Protein AF-A0A948WPH3-F1 (afdb_monomer_lite)

pLDDT: mean 86.71, std 11.61, range [56.81, 98.38]

Radius of gyration: 21.47 Å; chains: 1; bounding box: 38×30×65 Å

Structure (mmCIF, N/CA/C/O backbone):
data_AF-A0A948WPH3-F1
#
_entry.id   AF-A0A948WPH3-F1
#
loop_
_atom_site.group_PDB
_atom_site.id
_atom_site.type_symbol
_atom_site.label_atom_id
_atom_site.label_alt_id
_atom_site.label_comp_id
_atom_site.label_asym_id
_atom_site.label_entity_id
_atom_site.label_seq_id
_atom_site.pdbx_PDB_ins_code
_atom_site.Cartn_x
_atom_site.Cartn_y
_atom_site.Cartn_z
_atom_site.occupancy
_atom_site.B_iso_or_equiv
_atom_site.auth_seq_id
_atom_site.auth_comp_id
_atom_site.auth_asym_id
_atom_site.auth_atom_id
_atom_site.pdbx_PDB_model_num
ATOM 1 N N . MET A 1 1 ? 2.339 16.985 51.280 1.00 56.81 1 MET A N 1
ATOM 2 C CA . MET A 1 1 ? 2.713 16.178 50.089 1.00 56.81 1 MET A CA 1
ATOM 3 C C . MET A 1 1 ? 1.559 15.364 49.471 1.00 56.81 1 MET A C 1
ATOM 5 O O . MET A 1 1 ? 1.742 14.827 48.387 1.00 56.81 1 MET A O 1
ATOM 9 N N . HIS A 1 2 ? 0.372 15.291 50.097 1.00 58.31 2 HIS A N 1
ATOM 10 C CA . HIS A 1 2 ? -0.784 14.528 49.584 1.00 58.31 2 HIS A CA 1
ATOM 11 C C . HIS A 1 2 ? -1.659 15.302 48.577 1.00 58.31 2 HIS A C 1
ATOM 13 O O . HIS A 1 2 ? -2.203 14.699 47.660 1.00 58.31 2 HIS A O 1
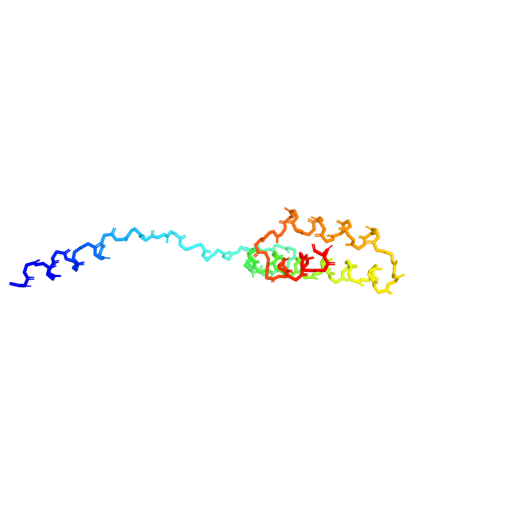ATOM 19 N N . PHE A 1 3 ? -1.710 16.637 48.671 1.00 60.50 3 PHE A N 1
ATOM 20 C CA . PHE A 1 3 ? -2.510 17.488 47.775 1.00 60.50 3 PHE A CA 1
ATOM 21 C C . PHE A 1 3 ? -2.063 17.417 46.303 1.00 60.50 3 PHE A C 1
ATOM 23 O O . PHE A 1 3 ? -2.887 17.305 45.405 1.00 60.50 3 PHE A O 1
ATOM 30 N N . LYS A 1 4 ? -0.744 17.372 46.049 1.00 66.25 4 LYS A N 1
ATOM 31 C CA . LYS A 1 4 ? -0.182 17.220 44.693 1.00 66.25 4 LYS A CA 1
ATOM 32 C C . LYS A 1 4 ? -0.520 15.861 44.062 1.00 66.25 4 LYS A C 1
ATOM 34 O O . LYS A 1 4 ? -0.711 15.784 42.856 1.00 66.25 4 LYS A O 1
ATOM 39 N N . LYS A 1 5 ? -0.622 14.805 44.881 1.00 68.50 5 LYS A N 1
ATOM 40 C CA . LYS A 1 5 ? -1.004 13.455 44.434 1.00 68.50 5 LYS A CA 1
ATOM 41 C C . LYS A 1 5 ? -2.496 13.381 44.099 1.00 68.50 5 LYS A C 1
ATOM 43 O O . LYS A 1 5 ? -2.852 12.787 43.092 1.00 68.50 5 LYS A O 1
ATOM 48 N N . GLY A 1 6 ? -3.342 14.038 44.898 1.00 75.31 6 GLY A N 1
ATOM 49 C CA . GLY A 1 6 ? -4.775 14.171 44.614 1.00 75.31 6 GLY A CA 1
ATOM 50 C C . GLY A 1 6 ? -5.055 14.985 43.348 1.00 75.31 6 GLY A C 1
ATOM 51 O O . GLY A 1 6 ? -5.866 14.573 42.528 1.00 75.31 6 GLY A O 1
ATOM 52 N N . LEU A 1 7 ? -4.321 16.085 43.141 1.00 78.31 7 LEU A N 1
ATOM 53 C CA . LEU A 1 7 ? -4.425 16.894 41.924 1.00 78.31 7 LEU A CA 1
ATOM 54 C C . LEU A 1 7 ? -3.979 16.116 40.677 1.00 78.31 7 LEU A C 1
ATOM 56 O O . LEU A 1 7 ? -4.664 16.158 39.663 1.00 78.31 7 LEU A O 1
ATOM 60 N N . ALA A 1 8 ? -2.875 15.367 40.762 1.00 80.50 8 ALA A N 1
ATOM 61 C CA . ALA A 1 8 ? -2.417 14.505 39.672 1.00 80.50 8 ALA A CA 1
ATOM 62 C C . ALA A 1 8 ? -3.429 13.392 39.346 1.00 80.50 8 ALA A C 1
ATOM 64 O O . ALA A 1 8 ? -3.652 13.095 38.176 1.00 80.50 8 ALA A O 1
ATOM 65 N N . PHE A 1 9 ? -4.079 12.820 40.365 1.00 81.31 9 PHE A N 1
ATOM 66 C CA . PHE A 1 9 ? -5.135 11.822 40.189 1.00 81.31 9 PHE A CA 1
ATOM 67 C C . PHE A 1 9 ? -6.371 12.405 39.486 1.00 81.31 9 PHE A C 1
ATOM 69 O O . PHE A 1 9 ? -6.895 11.797 38.558 1.00 81.31 9 PHE A O 1
ATOM 76 N N . PHE A 1 10 ? -6.790 13.617 39.864 1.00 80.25 10 PHE A N 1
ATOM 77 C CA . PHE A 1 10 ? -7.899 14.320 39.209 1.00 80.25 10 PHE A CA 1
ATOM 78 C C . PHE A 1 10 ? -7.581 14.708 37.758 1.00 80.25 10 PHE A C 1
ATOM 80 O O . PHE A 1 10 ? -8.442 14.599 36.889 1.00 80.25 10 PHE A O 1
ATOM 87 N N . LEU A 1 11 ? -6.337 15.107 37.477 1.00 82.06 11 LEU A N 1
ATOM 88 C CA . LEU A 1 11 ? -5.867 15.404 36.119 1.00 82.06 11 LEU A CA 1
ATOM 89 C C . LEU A 1 11 ? -5.879 14.158 35.222 1.00 82.06 11 LEU A C 1
ATOM 91 O O . LEU A 1 11 ? -6.305 14.238 34.073 1.00 82.06 11 LEU A O 1
ATOM 95 N N . LEU A 1 12 ? -5.499 12.995 35.758 1.00 80.88 12 LEU A N 1
ATOM 96 C CA . LEU A 1 12 ? -5.548 11.712 35.047 1.00 80.88 12 LEU A CA 1
ATOM 97 C C . LEU A 1 12 ? -6.978 11.259 34.706 1.00 80.88 12 LEU A C 1
ATOM 99 O O . LEU A 1 12 ? -7.185 10.617 33.684 1.00 80.88 12 LEU A O 1
ATOM 103 N N . LEU A 1 13 ? -7.972 11.620 35.518 1.00 81.06 13 LEU A N 1
ATOM 104 C CA . LEU A 1 13 ? -9.385 11.307 35.266 1.00 81.06 13 LEU A CA 1
ATOM 105 C C . LEU A 1 13 ? -10.052 12.233 34.236 1.00 81.06 13 LEU A C 1
ATOM 107 O O . LEU A 1 13 ? -11.129 11.913 33.745 1.00 81.06 13 LEU A O 1
ATOM 111 N N . SER A 1 14 ? -9.424 13.362 33.897 1.00 81.44 14 SER A N 1
ATO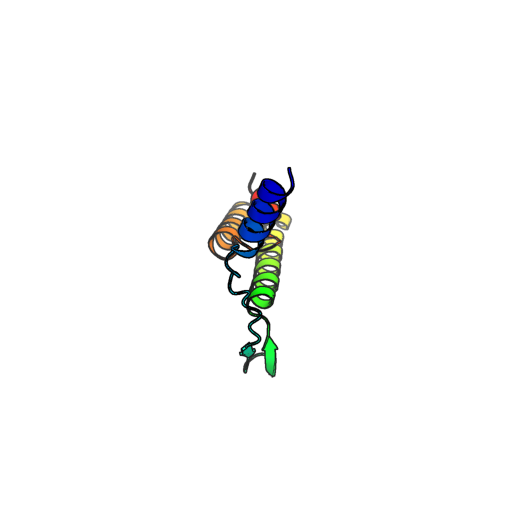M 112 C CA . SER A 1 14 ? -9.948 14.326 32.916 1.00 81.44 14 SER A CA 1
ATOM 113 C C . SER A 1 14 ? -9.598 14.009 31.455 1.00 81.44 14 SER A C 1
ATOM 115 O O . SER A 1 14 ? -9.944 14.785 30.565 1.00 81.44 14 SER A O 1
ATOM 117 N N . LEU A 1 15 ? -8.930 12.880 3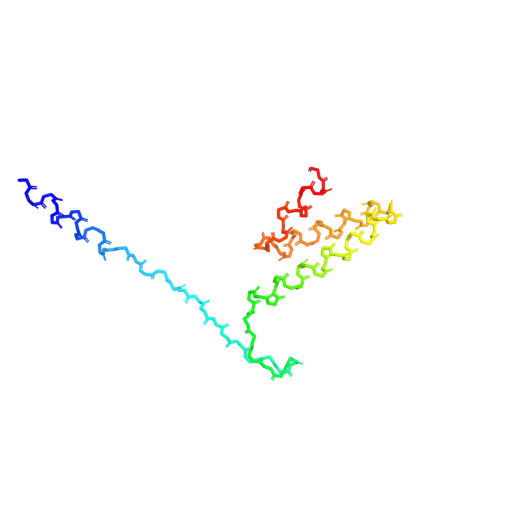1.187 1.00 82.94 15 LEU A N 1
ATOM 118 C CA . LEU A 1 15 ? -8.643 12.434 29.823 1.00 82.94 15 LEU A CA 1
ATOM 119 C C . LEU A 1 15 ? -9.963 12.141 29.083 1.00 82.94 15 LEU A C 1
ATOM 121 O O . LEU A 1 15 ? -10.731 11.286 29.528 1.00 82.94 15 LEU A O 1
ATOM 125 N N . PRO A 1 16 ? -10.254 12.831 27.965 1.00 77.38 16 PRO A N 1
ATOM 126 C CA . PRO A 1 16 ? -11.468 12.583 27.205 1.00 77.38 16 PRO A CA 1
ATOM 127 C C . PRO A 1 16 ? -11.439 11.162 26.635 1.00 77.38 16 PRO A C 1
ATOM 129 O O . PRO A 1 16 ? -10.463 10.752 26.005 1.00 77.38 16 PRO A O 1
ATOM 132 N N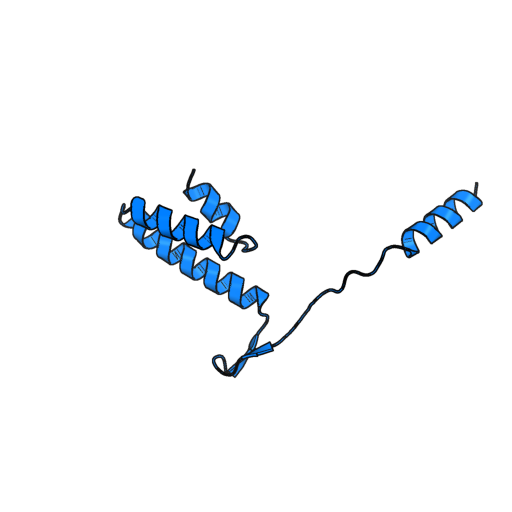 . ALA A 1 17 ? -12.522 10.412 26.844 1.00 73.50 17 ALA A N 1
ATOM 133 C CA . ALA A 1 17 ? -12.712 9.125 26.194 1.00 73.50 17 ALA A CA 1
ATOM 134 C C . ALA A 1 17 ? -12.859 9.358 24.683 1.00 73.50 17 ALA A C 1
ATOM 136 O O . ALA A 1 17 ? -13.840 9.952 24.232 1.00 73.50 17 ALA A O 1
ATOM 137 N N . ALA A 1 18 ? -11.870 8.925 23.901 1.00 73.50 18 ALA A N 1
ATOM 138 C CA . ALA A 1 18 ? -11.992 8.915 22.451 1.00 73.50 18 ALA A CA 1
ATOM 139 C C . ALA A 1 18 ? -13.087 7.909 22.051 1.00 73.50 18 ALA A C 1
ATOM 141 O O . ALA A 1 18 ? -13.135 6.815 22.623 1.00 73.50 18 ALA A O 1
ATOM 142 N N . PRO A 1 19 ? -13.966 8.235 21.087 1.00 65.88 19 PRO A N 1
ATOM 143 C CA . PRO A 1 19 ? -14.916 7.262 20.571 1.00 65.88 19 PRO A CA 1
ATOM 144 C C . PRO A 1 19 ? -14.140 6.121 19.900 1.00 65.88 19 PRO A C 1
ATOM 146 O O . PRO A 1 19 ? -13.549 6.314 18.840 1.00 65.88 19 PRO A O 1
ATOM 149 N N . SER A 1 20 ? -14.126 4.932 20.510 1.00 65.06 20 SER A N 1
ATOM 150 C CA . SER A 1 20 ? -13.651 3.726 19.830 1.00 65.06 20 SER A CA 1
ATOM 151 C C . SER A 1 20 ? -14.787 3.189 18.965 1.00 65.06 20 SER A C 1
ATOM 153 O O . SER A 1 20 ? -15.820 2.760 19.483 1.00 65.06 20 SER A O 1
ATOM 155 N N . GLN A 1 21 ? -14.612 3.237 17.650 1.00 64.31 21 GLN A N 1
ATOM 156 C CA . GLN A 1 21 ? -15.588 2.730 16.694 1.00 64.31 21 GLN A CA 1
ATOM 157 C C . GLN A 1 21 ? -15.311 1.242 16.459 1.00 64.31 21 GLN A C 1
ATOM 159 O O . GLN A 1 21 ? -14.512 0.881 15.609 1.00 64.31 21 GLN A O 1
ATOM 164 N N . ALA A 1 22 ? -15.956 0.366 17.228 1.00 63.78 22 ALA A N 1
ATOM 165 C CA . ALA A 1 22 ? -16.086 -1.040 16.854 1.00 63.78 22 ALA A CA 1
ATOM 166 C C . ALA A 1 22 ? -17.424 -1.190 16.123 1.00 63.78 22 ALA A C 1
ATOM 168 O O . ALA A 1 22 ? -18.445 -1.478 16.749 1.00 63.78 22 ALA A O 1
ATOM 169 N N . TYR A 1 23 ? -17.451 -0.893 14.821 1.00 72.12 23 TYR A N 1
ATOM 170 C CA . TYR A 1 23 ? -18.696 -0.914 14.053 1.00 72.12 23 TYR A CA 1
ATOM 171 C C . TYR A 1 23 ? -18.774 -2.173 13.185 1.00 72.12 23 TYR A C 1
ATOM 173 O O . TYR A 1 23 ? -18.051 -2.316 12.206 1.00 72.12 23 TYR A O 1
ATOM 181 N N . TRP A 1 24 ? -19.666 -3.093 13.553 1.00 81.69 24 TRP A N 1
ATOM 182 C CA . TRP A 1 24 ? -20.042 -4.234 12.721 1.00 81.69 24 TRP A CA 1
ATOM 183 C C . TRP A 1 24 ? -21.127 -3.797 11.731 1.00 81.69 24 TRP A C 1
ATOM 185 O O . TRP A 1 24 ? -22.222 -3.411 12.142 1.00 81.69 24 TRP A O 1
ATOM 195 N N . VAL A 1 25 ? -20.844 -3.876 10.429 1.00 82.19 25 VAL A N 1
ATOM 196 C CA . VAL A 1 25 ? -21.783 -3.505 9.353 1.00 82.19 25 VAL A CA 1
ATOM 197 C C . VAL A 1 25 ? -22.355 -4.764 8.721 1.00 82.19 25 VAL A C 1
ATOM 199 O O . VAL A 1 25 ? -21.603 -5.669 8.372 1.00 82.19 25 VAL A O 1
ATOM 202 N N . TRP A 1 26 ? -23.673 -4.836 8.530 1.00 86.81 26 TRP A N 1
ATOM 203 C CA . TRP A 1 26 ? -24.271 -5.903 7.725 1.00 86.81 26 TRP A CA 1
ATOM 204 C C . TRP A 1 26 ? -23.867 -5.742 6.252 1.00 86.81 26 TRP A C 1
ATOM 206 O O . TRP A 1 26 ? -24.250 -4.758 5.619 1.00 86.81 26 TRP A O 1
ATOM 216 N N . SER A 1 27 ? -23.118 -6.705 5.704 1.00 83.44 27 SER A N 1
ATOM 217 C CA . SER A 1 27 ? -22.804 -6.760 4.273 1.00 83.44 27 SER A CA 1
ATOM 218 C C . SER A 1 27 ? -23.766 -7.721 3.564 1.00 83.44 27 SER A C 1
ATOM 220 O O . SER A 1 27 ? -23.694 -8.930 3.804 1.00 83.44 27 SER A O 1
ATOM 222 N N . PRO A 1 28 ? -24.659 -7.234 2.680 1.00 85.50 28 PRO A N 1
ATOM 223 C CA . PRO A 1 28 ? -25.541 -8.105 1.903 1.00 85.50 28 PRO A CA 1
ATOM 224 C C . PRO A 1 28 ? -24.765 -8.981 0.909 1.00 85.50 28 PRO A C 1
ATOM 226 O O . PRO A 1 28 ? -25.194 -10.092 0.622 1.00 85.50 28 PRO A O 1
ATOM 229 N N . GLU A 1 29 ? -23.614 -8.508 0.428 1.00 80.00 29 GLU A N 1
ATOM 230 C CA . GLU A 1 29 ? -22.733 -9.235 -0.494 1.00 80.00 29 GLU A CA 1
ATOM 231 C C . GLU A 1 29 ? -22.062 -10.430 0.194 1.00 80.00 29 GLU A C 1
ATOM 233 O O . GLU A 1 29 ? -21.998 -11.520 -0.369 1.00 80.00 29 GLU A O 1
ATOM 238 N N . ALA A 1 30 ? -21.603 -10.242 1.436 1.00 79.69 30 ALA A N 1
ATOM 2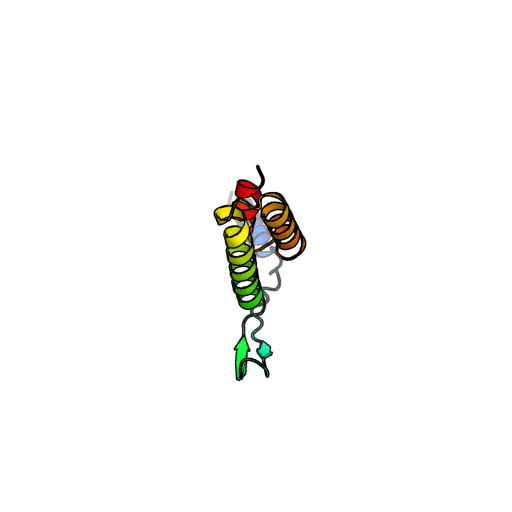39 C CA . ALA A 1 30 ? -20.961 -11.294 2.222 1.00 79.69 30 ALA A CA 1
ATOM 240 C C . ALA A 1 30 ? -21.955 -12.141 3.041 1.00 79.69 30 ALA A C 1
ATOM 242 O O . ALA A 1 30 ? -21.562 -13.159 3.612 1.00 79.69 30 ALA A O 1
ATOM 243 N N . GLY A 1 31 ? -23.218 -11.711 3.157 1.00 87.19 31 GLY A N 1
ATOM 244 C CA . GLY A 1 31 ? -24.253 -12.373 3.958 1.00 87.19 31 GLY A CA 1
ATOM 245 C C . GLY A 1 31 ? -23.955 -12.417 5.462 1.00 87.19 31 GLY A C 1
ATOM 246 O O . GLY A 1 31 ? -24.473 -13.285 6.166 1.00 87.19 31 GLY A O 1
ATOM 247 N N . LYS A 1 32 ? -23.089 -11.527 5.960 1.00 86.00 32 LYS A N 1
ATOM 248 C CA . LYS A 1 32 ? -22.645 -11.489 7.359 1.00 86.00 32 LYS A CA 1
ATOM 249 C C . LYS A 1 32 ? -22.320 -10.068 7.806 1.00 86.00 32 LYS A C 1
ATOM 251 O O . LYS A 1 32 ? -22.081 -9.179 6.988 1.00 86.00 32 LYS A O 1
ATOM 256 N N . PHE A 1 33 ? -22.274 -9.866 9.121 1.00 84.44 33 PHE A N 1
ATOM 257 C CA . PHE A 1 33 ? -21.655 -8.672 9.681 1.00 84.44 33 PHE A CA 1
ATOM 258 C C . PHE A 1 33 ? -20.147 -8.706 9.414 1.00 84.44 33 PHE A C 1
ATOM 260 O O . PHE A 1 33 ? -19.498 -9.728 9.641 1.00 84.44 33 PHE A O 1
ATOM 267 N N . VAL A 1 34 ? -19.603 -7.598 8.923 1.00 80.75 34 VAL A N 1
ATOM 268 C CA . VAL A 1 34 ? -18.174 -7.412 8.655 1.00 80.75 34 VAL A CA 1
ATOM 269 C C . VAL A 1 34 ? -17.656 -6.210 9.433 1.00 80.75 34 VAL A C 1
ATOM 271 O O . VAL A 1 34 ? -18.386 -5.235 9.630 1.00 80.75 34 VAL A O 1
ATOM 274 N N . ASN A 1 35 ? -16.405 -6.285 9.883 1.00 78.44 35 ASN A N 1
ATOM 275 C CA . ASN A 1 35 ? -15.683 -5.119 10.366 1.00 78.44 35 ASN A CA 1
ATOM 276 C C . ASN A 1 35 ? -15.088 -4.394 9.142 1.00 78.44 35 ASN A C 1
ATOM 278 O O . ASN A 1 35 ? -14.264 -4.995 8.447 1.00 78.44 35 ASN A O 1
ATOM 282 N N . PRO A 1 36 ? -15.488 -3.145 8.838 1.00 72.38 36 PRO A N 1
ATOM 283 C CA . PRO A 1 36 ? -14.995 -2.419 7.667 1.00 72.38 36 PRO A CA 1
ATOM 284 C C . PRO A 1 36 ? -13.470 -2.318 7.625 1.00 72.38 36 PRO A C 1
ATOM 286 O O . PRO A 1 36 ? -12.879 -2.477 6.561 1.00 72.38 36 PRO A O 1
ATOM 289 N N . GLU A 1 37 ? -12.832 -2.135 8.785 1.00 71.56 37 GLU A N 1
ATOM 290 C CA . GLU A 1 37 ? -11.372 -2.061 8.872 1.00 71.56 37 GLU A CA 1
ATOM 291 C C . GLU A 1 37 ? -10.707 -3.375 8.448 1.00 71.56 37 GLU A C 1
ATOM 293 O O . GLU A 1 37 ? -9.707 -3.337 7.739 1.00 71.56 37 GLU A O 1
ATOM 298 N N . GLU A 1 38 ? -11.261 -4.533 8.829 1.00 71.50 38 GLU A N 1
ATOM 299 C CA . GLU A 1 38 ? -10.742 -5.841 8.400 1.00 71.50 38 GLU A CA 1
ATOM 300 C C . GLU A 1 38 ? -10.920 -6.050 6.894 1.00 71.50 38 GLU A C 1
ATOM 302 O O . GLU A 1 38 ? -9.987 -6.499 6.234 1.00 71.50 38 GLU A O 1
ATOM 307 N N . GLY A 1 39 ? -12.061 -5.643 6.329 1.00 74.25 39 GLY A N 1
ATOM 308 C CA . GLY A 1 39 ? -12.286 -5.714 4.881 1.00 74.25 39 GLY A CA 1
ATOM 309 C C . GLY A 1 39 ? -11.285 -4.874 4.079 1.00 74.25 39 GLY A C 1
ATOM 310 O O . GLY A 1 39 ? -10.824 -5.294 3.013 1.00 74.25 39 GLY A O 1
ATOM 311 N N . GLU A 1 40 ? -10.892 -3.710 4.604 1.00 78.81 40 GLU A N 1
ATOM 312 C CA . GLU A 1 40 ? -9.822 -2.898 4.017 1.00 78.81 40 GLU A CA 1
ATOM 313 C C . GLU A 1 40 ? -8.444 -3.567 4.140 1.00 78.81 40 GLU A C 1
ATOM 315 O O . GLU A 1 40 ? -7.648 -3.466 3.204 1.00 78.81 40 GLU A O 1
ATOM 320 N N . GLN A 1 41 ? -8.157 -4.278 5.242 1.00 81.94 41 GLN A N 1
ATOM 321 C CA . GLN A 1 41 ? -6.906 -5.039 5.383 1.00 81.94 41 GLN A CA 1
ATOM 322 C C . GLN A 1 41 ? -6.813 -6.179 4.366 1.00 81.94 41 GLN A C 1
ATOM 324 O O . GLN A 1 41 ? -5.774 -6.325 3.718 1.00 81.94 41 GLN A O 1
ATOM 329 N N . ASP A 1 42 ? -7.885 -6.958 4.218 1.00 83.56 42 ASP A N 1
ATOM 330 C CA . ASP A 1 42 ? -7.933 -8.086 3.285 1.00 83.56 42 ASP A CA 1
ATOM 331 C C . ASP A 1 42 ? -7.747 -7.590 1.844 1.00 83.56 42 ASP A C 1
ATOM 333 O O . ASP A 1 42 ? -6.869 -8.070 1.124 1.00 83.56 42 ASP A O 1
ATOM 337 N N . SER A 1 43 ? -8.468 -6.529 1.463 1.00 91.44 43 SER A N 1
ATOM 338 C CA . SER A 1 43 ? -8.354 -5.906 0.135 1.00 91.44 43 SER A CA 1
ATOM 339 C C . SER A 1 43 ? -6.947 -5.360 -0.143 1.00 91.44 43 SER A C 1
ATOM 341 O O . SER A 1 43 ? -6.422 -5.503 -1.249 1.00 91.44 43 SER A O 1
ATOM 343 N N . ALA A 1 44 ? -6.308 -4.738 0.855 1.00 94.12 44 ALA A N 1
ATOM 344 C CA . ALA A 1 44 ? -4.937 -4.253 0.727 1.00 94.12 44 ALA A CA 1
ATOM 345 C C . ALA A 1 44 ? -3.942 -5.410 0.532 1.00 94.12 44 ALA A C 1
ATOM 347 O O . ALA A 1 44 ? -3.008 -5.289 -0.263 1.00 94.12 44 ALA A O 1
ATOM 348 N N . GLY A 1 45 ? -4.145 -6.534 1.227 1.00 95.50 45 GLY A N 1
ATOM 349 C CA . GLY A 1 45 ? -3.350 -7.752 1.055 1.00 95.50 45 GLY A CA 1
ATOM 350 C C . GLY A 1 45 ? -3.497 -8.355 -0.343 1.00 95.50 45 GLY A C 1
ATOM 351 O O . GLY A 1 45 ? -2.498 -8.683 -0.982 1.00 95.50 45 GLY A O 1
ATOM 352 N N . GLU A 1 46 ? -4.723 -8.427 -0.861 1.00 96.19 46 GLU A N 1
ATOM 353 C CA . GLU A 1 46 ? -4.989 -8.892 -2.228 1.00 96.19 46 GLU A CA 1
ATOM 354 C C . GLU A 1 46 ? -4.324 -7.999 -3.284 1.00 96.19 46 GLU A C 1
ATOM 356 O O . GLU A 1 46 ? -3.688 -8.510 -4.213 1.00 96.19 46 GLU A O 1
ATOM 361 N N . GLN A 1 47 ? -4.404 -6.671 -3.128 1.00 97.12 47 GLN A N 1
ATOM 362 C CA . GLN A 1 47 ? -3.737 -5.735 -4.037 1.00 97.12 47 GLN A CA 1
ATOM 363 C C . GLN A 1 47 ? -2.207 -5.863 -3.964 1.00 97.12 47 GLN A C 1
ATOM 365 O O . GLN A 1 47 ? -1.536 -5.813 -4.997 1.00 97.12 47 GLN A O 1
ATOM 370 N N . TYR A 1 48 ? -1.645 -6.077 -2.772 1.00 98.12 48 TYR A N 1
ATOM 371 C CA . TYR A 1 48 ? -0.211 -6.320 -2.615 1.00 98.12 48 TYR A CA 1
ATOM 372 C C . TYR A 1 48 ? 0.226 -7.589 -3.356 1.00 98.12 48 TYR A C 1
ATOM 374 O O . TYR A 1 48 ? 1.180 -7.557 -4.134 1.00 98.12 48 TYR A O 1
ATOM 382 N N . GLU A 1 49 ? -0.496 -8.698 -3.184 1.00 98.06 49 GLU A N 1
ATOM 383 C CA . GLU A 1 49 ? -0.188 -9.949 -3.884 1.00 98.06 49 GLU A CA 1
ATOM 384 C C . GLU A 1 49 ? -0.327 -9.822 -5.402 1.00 98.06 49 GLU A C 1
ATOM 386 O O . GLU A 1 49 ? 0.446 -10.431 -6.151 1.00 98.06 49 GLU A O 1
ATOM 391 N N . TYR A 1 50 ? -1.276 -9.010 -5.871 1.00 97.94 50 TYR A N 1
ATOM 392 C CA . TYR A 1 50 ? -1.402 -8.665 -7.282 1.00 97.94 50 TYR A CA 1
ATOM 393 C C . TYR A 1 50 ? -0.171 -7.902 -7.792 1.00 97.94 50 TYR A C 1
ATOM 395 O O . TYR A 1 50 ? 0.421 -8.319 -8.789 1.00 97.94 50 TYR A O 1
ATOM 403 N N . ALA A 1 51 ? 0.300 -6.886 -7.062 1.00 97.88 51 ALA A N 1
ATOM 404 C CA . ALA A 1 51 ? 1.543 -6.181 -7.383 1.00 97.88 51 ALA A CA 1
ATOM 405 C C . ALA A 1 51 ? 2.758 -7.130 -7.411 1.00 97.88 51 ALA A C 1
ATOM 407 O O . ALA A 1 51 ? 3.614 -7.051 -8.295 1.00 97.88 51 ALA A O 1
ATOM 408 N N . MET A 1 52 ? 2.814 -8.088 -6.481 1.00 98.12 52 MET A N 1
ATOM 409 C CA . MET A 1 52 ? 3.898 -9.070 -6.414 1.00 98.12 52 MET A CA 1
ATOM 410 C C . MET A 1 52 ? 3.893 -10.067 -7.577 1.00 98.12 52 MET A C 1
ATOM 412 O O . MET A 1 52 ? 4.944 -10.636 -7.877 1.00 98.12 52 MET A O 1
ATOM 416 N N . LYS A 1 53 ? 2.766 -10.279 -8.274 1.00 98.38 53 LYS A N 1
ATOM 417 C CA . LYS A 1 53 ? 2.762 -11.046 -9.536 1.00 98.38 53 LYS A CA 1
ATOM 418 C C . LYS A 1 53 ? 3.625 -10.341 -10.579 1.00 98.38 53 LYS A C 1
ATOM 420 O O . LYS A 1 53 ? 4.567 -10.954 -11.069 1.00 98.38 53 LYS A O 1
ATOM 425 N N . PHE A 1 54 ? 3.406 -9.044 -10.796 1.00 98.25 54 PHE A N 1
ATOM 426 C CA . PHE A 1 54 ? 4.224 -8.246 -11.715 1.00 98.25 54 PHE A CA 1
ATOM 427 C C . PHE A 1 54 ? 5.693 -8.196 -11.295 1.00 98.25 54 PHE A C 1
ATOM 429 O O . PHE A 1 54 ? 6.579 -8.378 -12.126 1.00 98.25 54 PHE A O 1
ATOM 436 N N . PHE A 1 55 ? 5.962 -8.050 -9.995 1.00 96.88 55 PHE A N 1
ATOM 437 C CA . PHE A 1 55 ? 7.331 -8.060 -9.479 1.00 96.88 55 PHE A CA 1
ATOM 438 C C . PHE A 1 55 ? 8.057 -9.382 -9.783 1.00 96.88 55 PHE A C 1
ATOM 440 O O . PHE A 1 55 ? 9.209 -9.375 -10.223 1.00 96.88 55 PHE A O 1
ATOM 447 N N . ARG A 1 56 ? 7.387 -10.527 -9.578 1.00 97.69 56 ARG A N 1
ATOM 448 C CA . ARG A 1 56 ? 7.925 -11.863 -9.900 1.00 97.69 56 ARG A CA 1
ATOM 449 C C . ARG A 1 56 ? 8.118 -12.059 -11.405 1.00 97.69 56 ARG A C 1
ATOM 451 O O . ARG A 1 56 ? 9.114 -12.659 -11.806 1.00 97.69 56 ARG A O 1
ATOM 458 N N . ASP A 1 57 ? 7.229 -11.487 -12.209 1.00 98.19 57 ASP A N 1
ATOM 459 C CA . ASP A 1 57 ? 7.307 -11.483 -13.673 1.00 98.19 57 ASP A CA 1
ATOM 460 C C . ASP A 1 57 ? 8.337 -10.473 -14.219 1.00 98.19 57 ASP A C 1
ATOM 462 O O . ASP A 1 57 ? 8.571 -10.416 -15.426 1.00 98.19 57 ASP A O 1
ATOM 466 N N . LYS A 1 58 ? 9.007 -9.718 -13.332 1.00 97.62 58 LYS A N 1
ATOM 467 C CA . LYS A 1 58 ? 9.976 -8.647 -13.633 1.00 97.62 58 LYS A CA 1
ATOM 468 C C . LYS A 1 58 ? 9.381 -7.443 -14.371 1.00 97.62 58 LYS A C 1
ATOM 470 O O . LYS A 1 58 ? 10.125 -6.624 -14.907 1.00 97.62 58 LYS A O 1
ATOM 475 N N . ASP A 1 59 ? 8.059 -7.312 -14.370 1.00 98.25 59 ASP A N 1
ATOM 476 C CA . ASP A 1 59 ? 7.345 -6.124 -14.835 1.00 98.25 59 ASP A CA 1
ATOM 477 C C . ASP A 1 59 ? 7.331 -5.082 -13.703 1.00 98.25 59 ASP A C 1
ATOM 479 O O . ASP A 1 59 ? 6.347 -4.901 -12.981 1.00 98.25 59 ASP A O 1
ATOM 483 N N . TYR A 1 60 ? 8.497 -4.472 -13.466 1.00 97.31 60 TYR A N 1
ATOM 484 C CA . TYR A 1 60 ? 8.709 -3.585 -12.320 1.00 97.31 60 TYR A CA 1
AT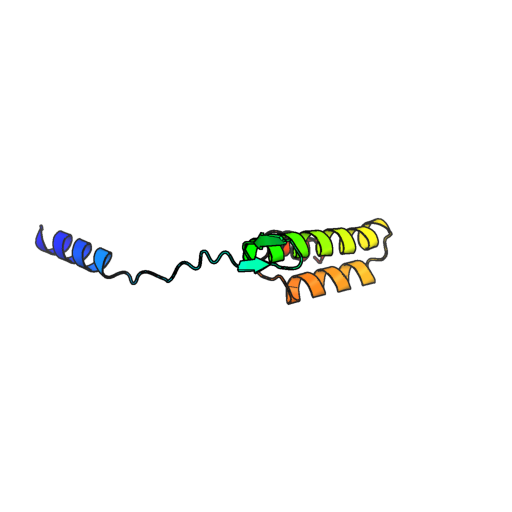OM 485 C C . TYR A 1 60 ? 7.895 -2.293 -12.409 1.00 97.31 60 TYR A C 1
ATOM 487 O O . TYR A 1 60 ? 7.439 -1.814 -11.375 1.00 97.31 60 TYR A O 1
ATOM 495 N N . ASP A 1 61 ? 7.644 -1.788 -13.618 1.00 97.94 61 ASP A N 1
ATOM 496 C CA . ASP A 1 61 ? 6.847 -0.577 -13.832 1.00 97.94 61 ASP A CA 1
ATOM 497 C C . ASP A 1 61 ? 5.409 -0.778 -13.328 1.00 97.94 61 ASP A C 1
ATOM 499 O O . ASP A 1 61 ? 4.882 0.045 -12.574 1.00 97.94 61 ASP A O 1
ATOM 503 N N . LYS A 1 62 ? 4.785 -1.918 -13.665 1.00 97.81 62 LYS A N 1
ATOM 504 C CA . LYS A 1 62 ? 3.445 -2.252 -13.155 1.00 97.81 62 LYS A CA 1
ATOM 505 C C . LYS A 1 62 ? 3.442 -2.575 -11.670 1.00 97.81 62 LYS A C 1
ATOM 507 O O . LYS A 1 62 ? 2.503 -2.205 -10.966 1.00 97.81 62 LYS A O 1
ATOM 512 N N . ALA A 1 63 ? 4.473 -3.262 -11.177 1.00 98.25 63 ALA A N 1
ATOM 513 C CA . ALA A 1 63 ? 4.596 -3.526 -9.747 1.00 98.25 63 ALA A CA 1
ATOM 514 C C . ALA A 1 63 ? 4.653 -2.211 -8.951 1.00 98.25 63 ALA A C 1
ATOM 516 O O . ALA A 1 63 ? 3.965 -2.069 -7.940 1.00 98.25 63 ALA A O 1
ATOM 517 N N . GLU A 1 64 ? 5.424 -1.234 -9.429 1.00 98.25 64 GLU A N 1
ATOM 518 C CA . GLU A 1 64 ? 5.523 0.097 -8.834 1.00 98.25 64 GLU A CA 1
ATOM 519 C C . GLU A 1 64 ? 4.184 0.847 -8.874 1.00 98.25 64 GLU A C 1
ATOM 521 O O . GLU A 1 64 ? 3.781 1.435 -7.865 1.00 98.25 64 GLU A O 1
ATOM 526 N N . GLU A 1 65 ? 3.474 0.812 -10.004 1.00 98.25 65 GLU A N 1
ATOM 527 C CA . GLU A 1 65 ? 2.158 1.445 -10.146 1.00 98.25 65 GLU A CA 1
ATOM 528 C C . GLU A 1 65 ? 1.152 0.901 -9.119 1.00 98.25 65 GLU A C 1
ATOM 530 O O . GLU A 1 65 ? 0.514 1.678 -8.396 1.00 98.25 65 GLU A O 1
ATOM 535 N N . GLU A 1 66 ? 1.055 -0.423 -8.995 1.00 98.06 66 GLU A N 1
ATOM 536 C CA . GLU A 1 66 ? 0.130 -1.069 -8.062 1.00 98.06 66 GLU A CA 1
ATOM 537 C C . GLU A 1 66 ? 0.500 -0.814 -6.600 1.00 98.06 66 GLU A C 1
ATOM 539 O O . GLU A 1 66 ? -0.373 -0.510 -5.784 1.00 98.06 66 GLU A O 1
ATOM 544 N N . LEU A 1 67 ? 1.791 -0.850 -6.257 1.00 97.94 67 LEU A N 1
ATOM 545 C CA . LEU A 1 67 ? 2.252 -0.533 -4.903 1.00 97.94 67 LEU A CA 1
ATOM 546 C C . LEU A 1 67 ? 1.966 0.930 -4.535 1.00 97.94 67 LEU A C 1
ATOM 548 O O . LEU A 1 67 ? 1.492 1.206 -3.431 1.00 97.94 67 LEU A O 1
ATOM 552 N N . LYS A 1 68 ? 2.166 1.881 -5.456 1.00 98.12 68 LYS A N 1
ATOM 553 C CA . LYS A 1 68 ? 1.790 3.291 -5.238 1.00 98.12 68 LYS A CA 1
ATOM 554 C C . LYS A 1 68 ? 0.280 3.463 -5.088 1.00 98.12 68 LYS A C 1
ATOM 556 O O . LYS A 1 68 ? -0.170 4.244 -4.244 1.00 98.12 68 LYS A O 1
ATOM 561 N N . SER A 1 69 ? -0.506 2.748 -5.890 1.00 97.62 69 SER A N 1
ATOM 562 C CA . SER A 1 69 ? -1.970 2.743 -5.808 1.00 97.62 69 SER A CA 1
ATOM 563 C C . SER A 1 69 ? -2.449 2.217 -4.451 1.00 97.62 69 SER A C 1
ATOM 565 O O . SER A 1 69 ? -3.261 2.874 -3.787 1.00 97.62 69 SER A O 1
ATOM 567 N N . LEU A 1 70 ? -1.863 1.109 -3.986 1.00 97.12 70 LEU A N 1
ATOM 568 C CA . LEU A 1 70 ? -2.099 0.534 -2.664 1.00 97.12 70 LEU A CA 1
ATOM 569 C C . LEU A 1 70 ? -1.804 1.556 -1.570 1.00 97.12 70 LEU A C 1
ATOM 571 O O . LEU A 1 70 ? -2.668 1.828 -0.742 1.00 97.12 70 LEU A O 1
ATOM 575 N N . LEU A 1 71 ? -0.632 2.194 -1.591 1.00 96.31 71 LEU A N 1
ATOM 576 C CA . LEU A 1 71 ? -0.269 3.210 -0.597 1.00 96.31 71 LEU A CA 1
ATOM 577 C C . LEU A 1 71 ? -1.167 4.445 -0.656 1.00 96.31 71 LEU A C 1
ATOM 579 O O . LEU A 1 71 ? -1.360 5.118 0.351 1.00 96.31 71 LEU A O 1
ATOM 583 N N . LYS A 1 72 ? -1.748 4.775 -1.810 1.00 96.00 72 LYS A N 1
ATOM 584 C CA . LYS A 1 72 ? -2.692 5.892 -1.912 1.00 96.00 72 LYS A CA 1
ATOM 585 C C . LYS A 1 72 ? -4.031 5.563 -1.254 1.00 96.00 72 LYS A C 1
ATOM 587 O O . LYS A 1 72 ? -4.595 6.453 -0.610 1.00 96.00 72 LYS A O 1
ATOM 592 N N . ARG A 1 73 ? -4.522 4.331 -1.435 1.00 93.88 73 ARG A N 1
ATOM 593 C CA . ARG A 1 73 ? -5.847 3.862 -0.996 1.00 93.88 73 ARG A CA 1
ATOM 594 C C . ARG A 1 73 ? -5.847 3.318 0.435 1.00 93.88 73 ARG A C 1
ATOM 596 O O . ARG A 1 73 ? -6.745 3.645 1.197 1.00 93.88 73 ARG A O 1
ATOM 603 N N . TYR A 1 74 ? -4.818 2.568 0.811 1.00 93.50 74 TYR A N 1
ATOM 604 C CA . TYR A 1 74 ? -4.740 1.774 2.038 1.00 93.50 74 TYR A CA 1
ATOM 605 C C . TYR A 1 74 ? -3.568 2.202 2.938 1.00 93.50 74 TYR A C 1
ATOM 607 O O . TYR A 1 74 ? -2.802 1.372 3.420 1.00 93.50 74 TYR A O 1
ATOM 615 N N . ARG A 1 75 ? -3.408 3.510 3.198 1.00 89.00 75 ARG A N 1
ATOM 616 C CA . ARG A 1 75 ? -2.285 4.039 4.013 1.00 89.00 75 ARG A CA 1
ATOM 617 C C . ARG A 1 75 ? -2.184 3.436 5.411 1.00 89.00 75 ARG A C 1
ATOM 619 O O . ARG A 1 75 ? -1.087 3.336 5.944 1.00 89.00 75 ARG A O 1
ATOM 626 N N . GLY A 1 76 ? -3.322 3.097 6.013 1.00 87.81 76 GLY A N 1
ATOM 627 C CA . GLY A 1 76 ? -3.395 2.505 7.349 1.00 87.81 76 GLY A CA 1
ATOM 628 C C . GLY A 1 76 ? -3.317 0.978 7.357 1.00 87.81 76 GLY A C 1
ATOM 629 O O . GLY A 1 76 ? -3.413 0.380 8.426 1.00 87.81 76 GLY A O 1
ATOM 630 N N . ALA A 1 77 ? -3.184 0.329 6.196 1.00 92.69 77 ALA A N 1
ATOM 631 C CA . ALA A 1 77 ? -3.121 -1.122 6.147 1.00 92.69 77 ALA A CA 1
ATOM 632 C C . ALA A 1 77 ? -1.810 -1.649 6.735 1.00 92.69 77 ALA A C 1
ATOM 634 O O . ALA A 1 77 ? -0.738 -1.075 6.545 1.00 92.69 77 ALA A O 1
ATOM 635 N N . LYS A 1 78 ? -1.888 -2.806 7.392 1.00 93.81 78 LYS A N 1
ATOM 636 C CA . LYS A 1 78 ? -0.741 -3.517 7.973 1.00 93.81 78 LYS A CA 1
ATOM 637 C C . LYS A 1 78 ? 0.334 -3.829 6.930 1.00 93.81 78 LYS A C 1
ATOM 639 O O . LYS A 1 78 ? 1.506 -3.880 7.278 1.00 93.81 78 LYS A O 1
ATOM 644 N N . ILE A 1 79 ? -0.063 -4.011 5.667 1.00 96.06 79 ILE A N 1
ATOM 645 C CA . ILE A 1 79 ? 0.841 -4.293 4.545 1.00 96.06 79 ILE A CA 1
ATOM 646 C C . ILE A 1 79 ? 1.475 -3.029 3.937 1.00 96.06 79 ILE A C 1
ATOM 648 O O . ILE A 1 79 ? 2.444 -3.130 3.191 1.00 96.06 79 ILE A O 1
ATOM 652 N N . ALA A 1 80 ? 0.984 -1.826 4.262 1.00 95.88 80 ALA A N 1
ATOM 653 C CA . ALA A 1 80 ? 1.487 -0.581 3.679 1.00 95.88 80 ALA A CA 1
ATOM 654 C C . ALA A 1 80 ? 2.992 -0.333 3.938 1.00 95.88 80 ALA A C 1
ATOM 656 O O . ALA A 1 80 ? 3.688 0.038 2.994 1.00 95.88 80 ALA A O 1
ATOM 657 N N . PRO A 1 81 ? 3.557 -0.581 5.138 1.00 97.00 81 PRO A N 1
ATOM 658 C CA . PRO A 1 81 ? 4.999 -0.438 5.353 1.00 97.00 81 PRO A CA 1
ATOM 659 C C . PRO A 1 81 ? 5.838 -1.372 4.472 1.00 97.00 81 PRO A C 1
ATOM 661 O O . PRO A 1 81 ? 6.860 -0.956 3.933 1.00 97.00 81 PRO A O 1
ATOM 664 N N . GLU A 1 82 ? 5.384 -2.613 4.280 1.00 97.44 82 GLU A N 1
ATOM 665 C CA . GLU A 1 82 ? 6.038 -3.578 3.390 1.00 97.44 82 GLU A CA 1
ATOM 666 C C . GLU A 1 82 ? 5.928 -3.128 1.926 1.00 97.44 82 GLU A C 1
ATOM 668 O O . GLU A 1 82 ? 6.907 -3.181 1.186 1.00 97.44 82 GLU A O 1
ATOM 673 N N . ALA A 1 83 ? 4.766 -2.621 1.505 1.00 97.44 83 ALA A N 1
ATOM 674 C CA . ALA A 1 83 ? 4.584 -2.060 0.168 1.00 97.44 83 ALA A CA 1
ATOM 675 C C . ALA A 1 83 ? 5.534 -0.880 -0.100 1.00 97.44 83 ALA A C 1
ATOM 677 O O . ALA A 1 83 ? 6.162 -0.829 -1.155 1.00 97.44 83 ALA A O 1
ATOM 678 N N . GLN A 1 84 ? 5.694 0.026 0.870 1.00 97.50 84 GLN A N 1
ATOM 679 C CA . GLN A 1 84 ? 6.649 1.132 0.781 1.00 97.50 84 GLN A CA 1
ATOM 680 C C . GLN A 1 84 ? 8.097 0.633 0.725 1.00 97.50 84 GLN A C 1
ATOM 682 O O . GLN A 1 84 ? 8.874 1.136 -0.078 1.00 97.50 84 GLN A O 1
ATOM 687 N N . TYR A 1 85 ? 8.458 -0.370 1.527 1.00 97.44 85 TYR A N 1
ATOM 688 C CA . TYR A 1 85 ? 9.795 -0.969 1.497 1.00 97.44 85 TYR A CA 1
ATOM 689 C C . TYR A 1 85 ? 10.145 -1.557 0.121 1.00 97.44 85 TYR A C 1
ATOM 691 O O . TYR A 1 85 ? 11.275 -1.422 -0.343 1.00 97.44 85 TYR A O 1
ATOM 699 N N . ARG A 1 86 ? 9.175 -2.174 -0.566 1.00 95.62 86 ARG A N 1
ATOM 700 C CA . ARG A 1 86 ? 9.369 -2.751 -1.910 1.00 95.62 86 ARG A CA 1
ATOM 701 C C . ARG A 1 86 ? 9.595 -1.706 -3.003 1.00 95.62 86 ARG A C 1
ATOM 703 O O . ARG A 1 86 ? 10.189 -2.049 -4.020 1.00 95.62 86 ARG A O 1
ATOM 710 N N . LEU A 1 87 ? 9.124 -0.474 -2.806 1.00 94.94 87 LEU A N 1
ATOM 711 C CA . LEU A 1 87 ? 9.333 0.633 -3.743 1.00 94.94 87 LEU A CA 1
ATOM 712 C C . LEU A 1 87 ? 10.746 1.231 -3.667 1.00 94.94 87 LEU A C 1
ATOM 714 O O . LEU A 1 87 ? 11.191 1.821 -4.651 1.00 94.94 87 LEU A O 1
ATOM 718 N N . GLY A 1 88 ? 11.443 1.047 -2.541 1.00 91.75 88 GLY A N 1
ATOM 719 C CA . GLY A 1 88 ? 12.743 1.667 -2.265 1.00 91.75 88 GLY A CA 1
ATOM 720 C C . GLY A 1 88 ? 12.646 2.873 -1.344 1.00 91.75 88 GLY A C 1
ATOM 721 O O . GLY A 1 88 ? 11.800 3.762 -1.593 1.00 91.75 88 GLY A O 1
#

Foldseek 3Di:
DVVVVVVVVVVVVPPDDDDDDQDFDCDPVVNGTDRVLVVLQVVLVVLLVVLVVCVVVVVPVSSLVSLVVSCVRRVPHPCNVVSVVVND

Secondary structure (DSSP, 8-state):
--HHHHHHHHHHHT----------EEETTTTEEE-HHHHHHHHHHHHHHHHHHHHHTT-HHHHHHHHHHHHHH-TTSTTHHHHHHHH-

Sequence (88 aa):
MHFKKGLAFFLLLSLPAAPSQAYWVWSPEAGKFVNPEEGEQDSAGEQYEYAMKFFRDKDYDKAEEELKSLLKRYRGAKIAPEAQYRLG